Protein AF-A0A376F5D4-F1 (afdb_monomer_lite)

pLDDT: mean 74.34, std 13.63, range [35.59, 89.88]

Sequence (70 aa):
MAAPAAASGSYVVQVGAVSDQARAKQYQQRLSQQFGVPGRVEQNGAVWRIQMGPFASKSQAASLQQRLPE

Structure (mmCIF, N/CA/C/O backbone):
data_AF-A0A376F5D4-F1
#
_entry.id   AF-A0A376F5D4-F1
#
loop_
_atom_site.group_PDB
_atom_site.id
_atom_site.type_symbol
_atom_site.label_atom_id
_atom_site.label_alt_id
_atom_site.label_comp_id
_atom_site.label_asym_id
_atom_site.label_entity_id
_atom_site.label_seq_id
_atom_site.pdbx_PDB_ins_code
_atom_site.Cartn_x
_atom_site.Cartn_y
_atom_site.Cartn_z
_atom_site.occupancy
_atom_site.B_iso_or_equiv
_atom_site.auth_seq_id
_atom_site.auth_comp_id
_atom_site.auth_asym_id
_atom_site.auth_atom_id
_atom_site.pdbx_PDB_model_num
ATOM 1 N N . MET A 1 1 ? -7.139 28.847 -1.265 1.00 44.75 1 MET A N 1
ATOM 2 C CA . MET A 1 1 ? -6.844 27.757 -0.311 1.00 44.75 1 MET A CA 1
ATOM 3 C C . MET A 1 1 ? -7.738 26.576 -0.656 1.00 44.75 1 MET A C 1
ATOM 5 O O . MET A 1 1 ? -8.944 26.726 -0.557 1.00 44.75 1 MET A O 1
ATOM 9 N N . ALA A 1 2 ? -7.169 25.464 -1.131 1.00 35.59 2 ALA A N 1
ATOM 10 C CA . ALA A 1 2 ? -7.870 24.187 -1.296 1.00 35.59 2 ALA A CA 1
ATOM 11 C C . ALA A 1 2 ? -6.829 23.059 -1.418 1.00 35.59 2 ALA A C 1
ATOM 13 O O . ALA A 1 2 ? -6.323 22.786 -2.502 1.00 35.59 2 ALA A O 1
ATOM 14 N N . ALA A 1 3 ? -6.470 22.444 -0.291 1.00 41.53 3 ALA A N 1
ATOM 15 C CA . ALA A 1 3 ? -5.883 21.108 -0.294 1.00 41.53 3 ALA A CA 1
ATOM 16 C C . ALA A 1 3 ? -7.062 20.126 -0.226 1.00 41.53 3 ALA A C 1
ATOM 18 O O . ALA A 1 3 ? -7.943 20.338 0.615 1.00 41.53 3 ALA A O 1
ATOM 19 N N . PRO A 1 4 ? -7.150 19.113 -1.104 1.00 42.03 4 PRO A N 1
ATOM 20 C CA . PRO A 1 4 ? -8.278 18.200 -1.078 1.00 42.03 4 PRO A CA 1
ATOM 21 C C . PRO A 1 4 ? -8.276 17.489 0.272 1.00 42.03 4 PRO A C 1
ATOM 23 O O . PRO A 1 4 ? -7.254 16.971 0.725 1.00 42.03 4 PRO A O 1
ATOM 26 N N . ALA A 1 5 ? -9.426 17.553 0.932 1.00 40.94 5 ALA A N 1
ATOM 27 C CA . ALA A 1 5 ? -9.666 16.971 2.231 1.00 40.94 5 ALA A CA 1
ATOM 28 C C . ALA A 1 5 ? -9.198 15.510 2.242 1.00 40.94 5 ALA A C 1
ATOM 30 O O . ALA A 1 5 ? -9.762 14.662 1.550 1.00 40.94 5 ALA A O 1
ATOM 31 N N . ALA A 1 6 ? -8.203 15.212 3.079 1.00 46.66 6 ALA A N 1
ATOM 32 C CA . ALA A 1 6 ? -8.061 13.893 3.673 1.00 46.66 6 ALA A CA 1
ATOM 33 C C . ALA A 1 6 ? -9.316 13.677 4.529 1.00 46.66 6 ALA A C 1
ATOM 35 O O . ALA A 1 6 ? -9.327 13.958 5.726 1.00 46.66 6 ALA A O 1
ATOM 36 N N . ALA A 1 7 ? -10.422 13.323 3.874 1.00 44.84 7 ALA A N 1
ATOM 37 C CA . ALA A 1 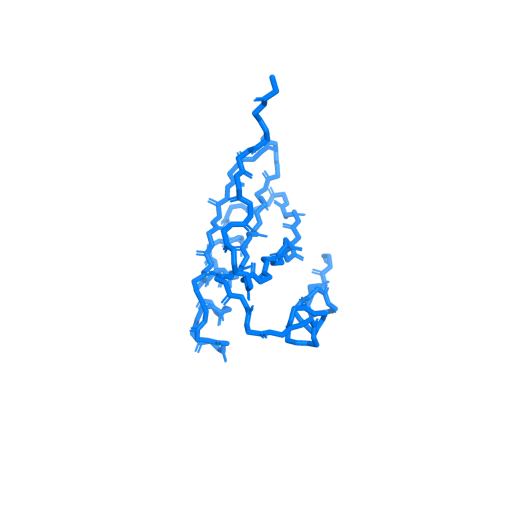7 ? -11.703 13.100 4.506 1.00 44.84 7 ALA A CA 1
ATOM 38 C C . ALA A 1 7 ? -11.514 11.985 5.539 1.00 44.84 7 ALA A C 1
ATOM 40 O O . ALA A 1 7 ? -11.319 10.827 5.186 1.00 44.84 7 ALA A O 1
ATOM 41 N N . SER A 1 8 ? -11.507 12.371 6.816 1.00 45.56 8 SER A N 1
ATOM 42 C CA . SER A 1 8 ? -11.824 11.524 7.969 1.00 45.56 8 SER A CA 1
ATOM 43 C C . SER A 1 8 ? -11.241 10.096 7.947 1.00 45.56 8 SER A C 1
ATOM 45 O O . SER A 1 8 ? -11.902 9.135 7.568 1.00 45.56 8 SER A O 1
ATOM 47 N N . GLY A 1 9 ? -10.010 9.949 8.454 1.00 52.38 9 GLY A N 1
ATOM 48 C CA . GLY A 1 9 ? -9.588 8.741 9.187 1.00 52.38 9 GLY A CA 1
ATOM 49 C C . GLY A 1 9 ? -9.077 7.541 8.387 1.00 52.38 9 GLY A C 1
ATOM 50 O O . GLY A 1 9 ? -9.010 6.443 8.927 1.00 52.38 9 GLY A O 1
ATOM 51 N N . SER A 1 10 ? -8.701 7.725 7.127 1.00 66.88 10 SER A N 1
ATOM 52 C CA . SER A 1 10 ? -8.301 6.633 6.240 1.00 66.88 10 SER A CA 1
ATOM 53 C C . SER A 1 10 ? -6.842 6.778 5.805 1.00 66.88 10 SER A C 1
ATOM 55 O O . SER A 1 10 ? -6.523 7.596 4.943 1.00 66.88 10 SER A O 1
ATOM 57 N N . TYR A 1 11 ? -5.930 6.019 6.420 1.00 73.38 11 TYR A N 1
ATOM 58 C CA . TYR A 1 11 ? -4.506 6.079 6.073 1.00 73.38 11 TYR A CA 1
ATOM 59 C C . TYR A 1 11 ? -4.284 5.394 4.727 1.00 73.38 11 TYR A C 1
ATOM 61 O O . TYR A 1 11 ? -4.729 4.275 4.534 1.00 73.38 11 TYR A O 1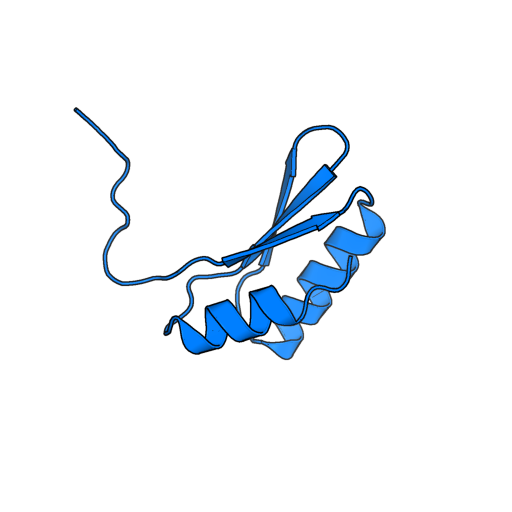
ATOM 69 N N . VAL A 1 12 ? -3.584 6.019 3.791 1.00 76.94 12 VAL A N 1
ATOM 70 C CA . VAL A 1 12 ? -3.147 5.346 2.559 1.00 76.94 12 VAL A CA 1
ATOM 71 C C . VAL A 1 12 ? -1.652 5.100 2.646 1.00 76.94 12 VAL A C 1
ATOM 73 O O . VAL A 1 12 ? -0.908 5.949 3.136 1.00 76.94 12 VAL A O 1
ATOM 76 N N . VAL A 1 13 ? -1.207 3.932 2.195 1.00 78.06 13 VAL A N 1
ATOM 77 C CA . VAL A 1 13 ? 0.219 3.623 2.096 1.00 78.06 13 VAL A CA 1
ATOM 78 C C . VAL A 1 13 ? 0.605 3.520 0.659 1.00 78.06 13 VAL A C 1
ATOM 80 O O . VAL A 1 13 ? 0.133 2.657 -0.075 1.00 78.06 13 VAL A O 1
ATOM 83 N N . GLN 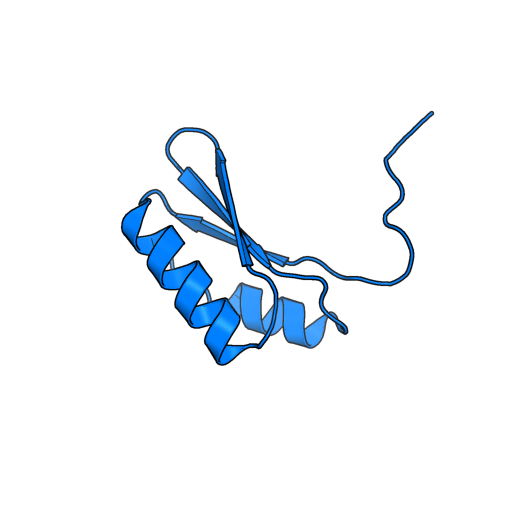A 1 14 ? 1.534 4.382 0.288 1.00 78.25 14 GLN A N 1
ATOM 84 C CA . GLN A 1 14 ? 2.320 4.142 -0.891 1.00 78.25 14 GLN A CA 1
ATOM 85 C C . GLN A 1 14 ? 3.283 3.011 -0.570 1.00 78.25 14 GLN A C 1
ATOM 87 O O . GLN A 1 14 ? 4.237 3.182 0.187 1.00 78.25 14 GLN A O 1
ATOM 92 N N . VAL A 1 15 ? 2.952 1.841 -1.095 1.00 75.06 15 VAL A N 1
ATOM 93 C CA . VAL A 1 15 ? 3.671 0.612 -0.799 1.00 75.06 15 VAL A CA 1
ATOM 94 C C . VAL A 1 15 ? 5.048 0.650 -1.465 1.00 75.06 15 VAL A C 1
ATOM 96 O O . VAL A 1 15 ? 6.024 0.286 -0.830 1.00 75.06 15 VAL A O 1
ATOM 99 N N . GLY A 1 16 ? 5.172 1.221 -2.665 1.00 73.06 16 GLY A N 1
ATOM 100 C CA . GLY A 1 16 ? 6.469 1.528 -3.275 1.00 73.06 16 GLY A CA 1
ATOM 101 C C . GLY A 1 16 ? 6.344 1.921 -4.740 1.00 73.06 16 GLY A C 1
ATOM 102 O O . GLY A 1 16 ? 5.233 2.030 -5.268 1.00 73.06 16 GLY A O 1
ATOM 103 N N . ALA A 1 17 ? 7.485 2.158 -5.381 1.00 79.44 17 ALA A N 1
ATOM 104 C CA . ALA A 1 17 ? 7.584 2.430 -6.808 1.00 79.44 17 ALA A CA 1
ATOM 105 C C . ALA A 1 17 ? 8.458 1.348 -7.450 1.00 79.44 17 ALA A C 1
ATOM 107 O O . ALA A 1 17 ? 9.639 1.255 -7.143 1.00 79.44 17 ALA A O 1
ATOM 108 N N . VAL A 1 18 ? 7.879 0.525 -8.321 1.00 83.56 18 VAL A N 1
ATOM 109 C CA . VAL A 1 18 ? 8.611 -0.530 -9.038 1.00 83.56 18 VAL A CA 1
ATOM 110 C C . VAL A 1 18 ? 8.771 -0.132 -10.497 1.00 83.56 18 VAL A C 1
ATOM 112 O O . VAL A 1 18 ? 7.821 0.344 -11.103 1.00 83.56 18 VAL A O 1
ATOM 115 N N . SER A 1 19 ? 9.923 -0.35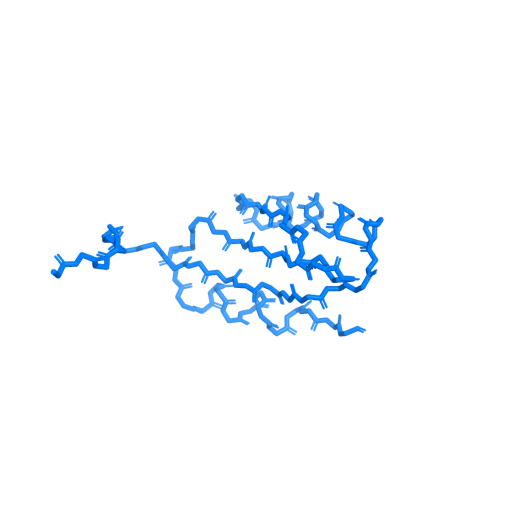9 -11.116 1.00 86.44 19 SER A N 1
ATOM 116 C CA . SER A 1 19 ? 10.124 -0.023 -12.540 1.00 86.44 19 SER A CA 1
ATOM 117 C C . SER A 1 19 ? 9.389 -0.957 -13.514 1.00 86.44 19 SER A C 1
ATOM 119 O O . SER A 1 19 ? 9.492 -0.805 -14.727 1.00 86.44 19 SER A O 1
ATOM 121 N N . ASP A 1 20 ? 8.638 -1.934 -12.997 1.00 86.06 20 ASP A N 1
ATOM 122 C CA . ASP A 1 20 ? 8.107 -3.052 -13.769 1.00 86.06 20 ASP A CA 1
ATOM 123 C C . ASP A 1 20 ? 6.581 -3.182 -13.646 1.00 86.06 20 ASP A C 1
ATOM 125 O O . ASP A 1 20 ? 6.024 -3.338 -12.554 1.00 86.06 20 ASP A O 1
ATOM 129 N N .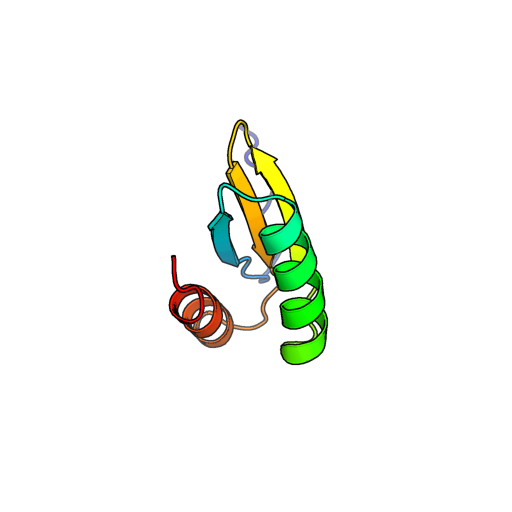 GLN A 1 21 ? 5.893 -3.131 -14.790 1.00 84.94 21 GLN A N 1
ATOM 130 C CA . GLN A 1 21 ? 4.431 -3.185 -14.849 1.00 84.94 21 GLN A CA 1
ATOM 131 C C . GLN A 1 21 ? 3.883 -4.549 -14.421 1.00 84.94 21 GLN A C 1
ATOM 133 O O . GLN A 1 21 ? 2.844 -4.622 -13.756 1.00 84.94 21 GLN A O 1
ATOM 138 N N . ALA A 1 22 ? 4.546 -5.635 -14.828 1.00 87.31 22 ALA A N 1
ATOM 139 C CA . ALA A 1 22 ? 4.098 -6.986 -14.521 1.00 87.31 22 ALA A CA 1
ATOM 140 C C . ALA A 1 22 ? 4.228 -7.240 -13.019 1.00 87.31 22 ALA A C 1
ATOM 142 O O . ALA A 1 22 ? 3.284 -7.729 -12.390 1.00 87.31 22 ALA A O 1
ATOM 143 N N . ARG A 1 23 ? 5.352 -6.805 -12.434 1.00 84.88 23 ARG A N 1
ATOM 144 C CA . ARG A 1 23 ? 5.582 -6.834 -10.987 1.00 84.88 23 ARG A CA 1
ATOM 145 C C . ARG A 1 23 ? 4.514 -6.015 -10.262 1.00 84.88 23 ARG A C 1
ATOM 147 O O . ARG A 1 23 ? 3.893 -6.556 -9.357 1.00 84.88 23 ARG A O 1
ATOM 154 N N . ALA A 1 24 ? 4.204 -4.793 -10.711 1.00 86.06 24 ALA A N 1
ATOM 155 C CA . ALA A 1 24 ? 3.167 -3.948 -10.106 1.00 86.06 24 ALA A CA 1
ATOM 156 C C . ALA A 1 24 ? 1.764 -4.589 -10.111 1.00 86.06 24 ALA A C 1
ATOM 158 O O . ALA A 1 24 ? 1.082 -4.572 -9.084 1.00 86.06 24 ALA A O 1
ATOM 159 N N . LYS A 1 25 ? 1.340 -5.198 -11.231 1.00 85.75 25 LYS A N 1
ATOM 160 C CA . LYS A 1 25 ? 0.043 -5.901 -11.342 1.00 85.75 25 LYS A CA 1
ATOM 161 C C . LYS A 1 25 ? -0.031 -7.131 -10.436 1.00 85.75 25 LYS A C 1
ATOM 163 O O . LYS A 1 25 ? -0.996 -7.286 -9.689 1.00 85.75 25 LYS A O 1
ATOM 168 N N . GLN A 1 26 ? 1.004 -7.973 -10.467 1.00 86.62 26 GLN A N 1
ATOM 169 C CA . GLN A 1 26 ? 1.134 -9.132 -9.577 1.00 86.62 26 GLN A CA 1
ATOM 170 C C . GLN A 1 26 ? 1.076 -8.710 -8.108 1.00 86.62 26 GLN A C 1
ATOM 172 O O . GLN A 1 26 ? 0.393 -9.341 -7.301 1.00 86.62 26 GLN A O 1
ATOM 177 N N . TYR A 1 27 ? 1.771 -7.625 -7.767 1.00 81.56 27 TYR A N 1
ATOM 178 C CA . TYR A 1 27 ? 1.798 -7.089 -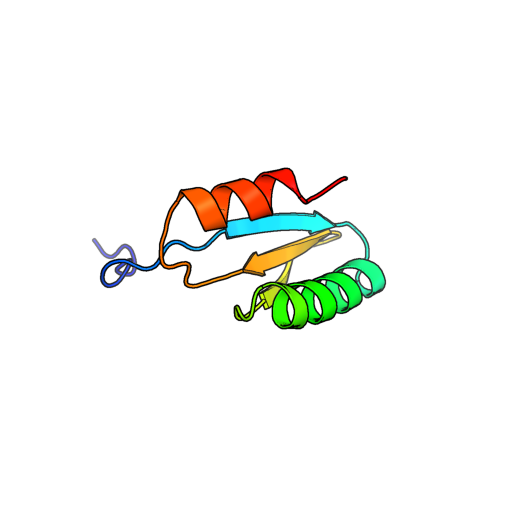6.417 1.00 81.56 27 TYR A CA 1
ATOM 179 C C . TYR A 1 27 ? 0.417 -6.610 -5.986 1.00 81.56 27 TYR A C 1
ATOM 181 O O . TYR A 1 27 ? -0.053 -7.016 -4.930 1.00 81.56 27 TYR A O 1
ATOM 189 N N . GLN A 1 28 ? -0.266 -5.822 -6.819 1.00 83.62 28 GLN A N 1
ATOM 190 C CA . GLN A 1 28 ? -1.609 -5.321 -6.530 1.00 83.62 28 GLN A CA 1
ATOM 191 C C . GLN A 1 28 ? -2.612 -6.450 -6.296 1.00 83.62 28 GLN A C 1
ATOM 193 O O . GLN A 1 28 ? -3.363 -6.389 -5.324 1.00 83.62 28 GLN A O 1
ATOM 198 N N . GLN A 1 29 ? -2.602 -7.492 -7.132 1.00 86.06 29 GLN A N 1
ATOM 199 C CA . GLN A 1 29 ? -3.469 -8.655 -6.936 1.00 86.06 29 GLN A CA 1
ATOM 200 C C . GLN A 1 29 ? -3.142 -9.380 -5.634 1.00 86.06 29 GLN A C 1
ATOM 202 O O . GLN A 1 29 ? -4.032 -9.606 -4.816 1.00 86.06 29 GLN A O 1
ATOM 207 N N . ARG A 1 30 ? -1.864 -9.706 -5.409 1.00 83.19 30 ARG A N 1
ATOM 208 C CA . ARG A 1 30 ? -1.445 -10.468 -4.230 1.00 83.19 30 ARG A CA 1
ATOM 209 C C . ARG A 1 30 ? -1.733 -9.706 -2.942 1.00 83.19 30 ARG A C 1
ATOM 211 O O . ARG A 1 30 ? -2.270 -10.276 -2.002 1.00 83.19 30 ARG A O 1
ATOM 218 N N . LEU A 1 31 ? -1.424 -8.414 -2.917 1.00 80.00 31 LEU A N 1
ATOM 219 C CA . LEU A 1 31 ? -1.664 -7.528 -1.789 1.00 80.00 31 LEU A CA 1
ATOM 220 C C . LEU A 1 31 ? -3.154 -7.345 -1.504 1.00 80.00 31 LEU A C 1
ATOM 222 O O . LEU A 1 31 ? -3.573 -7.432 -0.354 1.00 80.00 31 LEU A O 1
ATOM 226 N N . SER A 1 32 ? -3.957 -7.115 -2.543 1.00 80.75 32 SER A N 1
ATOM 227 C CA . SER A 1 32 ? -5.397 -6.951 -2.371 1.00 80.75 32 SER A CA 1
ATOM 228 C C . SER A 1 32 ? -6.041 -8.230 -1.843 1.00 80.75 32 SER A C 1
ATOM 230 O O . SER A 1 32 ? -6.865 -8.172 -0.936 1.00 80.75 32 SER A O 1
ATOM 232 N N . GLN A 1 33 ? -5.587 -9.392 -2.318 1.00 83.00 33 GLN A N 1
ATOM 233 C CA . GLN A 1 33 ? -6.057 -10.691 -1.843 1.00 83.00 33 GLN A CA 1
ATOM 234 C C . GLN A 1 33 ? -5.584 -11.006 -0.415 1.00 83.00 33 GLN A C 1
ATOM 236 O O . GLN A 1 33 ? -6.358 -11.496 0.399 1.00 83.00 33 GLN A O 1
ATOM 241 N N . GLN A 1 34 ? -4.312 -10.736 -0.107 1.00 77.69 34 GLN A N 1
ATOM 242 C CA . GLN A 1 34 ? -3.679 -11.126 1.155 1.00 77.69 34 GLN A CA 1
ATOM 243 C C . GLN A 1 34 ? -4.037 -10.188 2.313 1.00 77.69 34 GLN A C 1
ATOM 245 O O . GLN A 1 34 ? -4.143 -10.634 3.451 1.00 77.69 34 GLN A O 1
ATOM 250 N N . PHE A 1 35 ? -4.209 -8.895 2.034 1.00 73.75 35 PHE A N 1
ATOM 251 C CA . PHE A 1 35 ? -4.515 -7.878 3.042 1.00 73.75 35 PHE A CA 1
ATOM 252 C C . PHE A 1 35 ? -5.970 -7.405 2.988 1.00 73.75 35 PHE A C 1
ATOM 254 O O . PHE A 1 35 ? -6.387 -6.658 3.869 1.00 73.75 35 PHE A O 1
ATOM 261 N N . GLY A 1 36 ? -6.740 -7.812 1.974 1.00 76.69 36 GLY A N 1
ATOM 262 C CA . GLY A 1 36 ? -8.148 -7.437 1.826 1.00 76.69 36 GLY A CA 1
ATOM 263 C C . GLY A 1 36 ? -8.370 -5.947 1.560 1.00 76.69 36 GLY A C 1
ATOM 264 O O . GLY A 1 36 ? -9.476 -5.455 1.760 1.00 76.69 36 GLY A O 1
ATOM 265 N N . VAL A 1 37 ? -7.334 -5.210 1.147 1.00 77.12 37 VAL A N 1
ATOM 266 C CA . VAL A 1 37 ? -7.421 -3.764 0.904 1.00 77.12 37 VAL A CA 1
ATOM 267 C C . VAL A 1 37 ? -7.360 -3.441 -0.591 1.00 77.12 37 VAL A C 1
ATOM 269 O O . VAL A 1 37 ? -6.714 -4.161 -1.360 1.00 77.12 37 VAL A O 1
ATOM 272 N N . PRO A 1 38 ? -8.002 -2.351 -1.039 1.00 78.12 38 PRO A N 1
ATOM 273 C CA . PRO A 1 38 ? -7.867 -1.893 -2.411 1.00 78.12 38 PRO A CA 1
ATOM 274 C C . PRO A 1 38 ? -6.420 -1.471 -2.689 1.00 78.12 38 PRO A C 1
ATOM 276 O O . PRO A 1 38 ? -5.874 -0.591 -2.020 1.00 78.12 38 PRO A O 1
ATOM 279 N N . GLY A 1 39 ? -5.807 -2.098 -3.692 1.00 80.25 39 GLY A N 1
ATOM 280 C CA . GLY A 1 39 ? -4.529 -1.680 -4.257 1.00 80.25 39 GLY A CA 1
ATOM 281 C C . GLY A 1 39 ? -4.760 -0.957 -5.577 1.00 80.25 39 GLY A C 1
ATOM 282 O O . GLY A 1 39 ? -5.444 -1.474 -6.459 1.00 80.25 39 GLY A O 1
ATOM 283 N N . ARG A 1 40 ? -4.193 0.235 -5.723 1.00 82.75 40 ARG A N 1
ATOM 284 C CA . ARG A 1 40 ? -4.242 1.051 -6.932 1.00 82.75 40 ARG A CA 1
ATOM 285 C C . ARG A 1 40 ? -2.829 1.188 -7.478 1.00 82.75 40 ARG A C 1
ATOM 287 O O . ARG A 1 40 ? -1.905 1.524 -6.744 1.00 82.75 40 ARG A O 1
ATOM 294 N N . VAL A 1 41 ? -2.661 0.883 -8.757 1.00 85.50 41 VAL A N 1
ATOM 295 C CA . VAL A 1 41 ? -1.376 0.998 -9.447 1.00 85.50 41 VAL A CA 1
ATOM 296 C C . VAL A 1 41 ? -1.443 2.226 -10.341 1.00 85.50 41 VAL A C 1
ATOM 298 O O . VAL A 1 41 ? -2.271 2.288 -11.245 1.00 85.50 41 VAL A O 1
ATOM 301 N N . GLU A 1 42 ? -0.574 3.191 -10.083 1.00 85.19 42 GLU A N 1
ATOM 302 C CA . GLU A 1 42 ? -0.436 4.417 -10.856 1.00 85.19 42 GLU A CA 1
ATOM 303 C C . GLU A 1 42 ? 0.908 4.423 -11.575 1.00 85.19 42 GLU A C 1
ATOM 305 O O . GLU A 1 42 ? 1.967 4.255 -10.969 1.00 85.19 42 GLU A O 1
ATOM 310 N N . GLN A 1 43 ? 0.877 4.628 -12.886 1.00 86.75 43 GLN A N 1
ATOM 311 C CA . GLN A 1 43 ? 2.095 4.811 -13.659 1.00 86.75 43 GLN A CA 1
ATOM 312 C C . GLN A 1 43 ? 2.618 6.230 -13.441 1.00 86.75 43 GLN A C 1
ATOM 314 O O . GLN A 1 43 ? 1.907 7.199 -13.688 1.00 86.75 43 GLN A O 1
ATOM 319 N N . ASN A 1 44 ? 3.867 6.356 -13.005 1.00 83.31 44 ASN A N 1
ATOM 320 C CA . ASN A 1 44 ? 4.530 7.638 -12.820 1.00 83.31 44 ASN A CA 1
ATOM 321 C C . ASN A 1 44 ? 5.888 7.623 -13.531 1.00 83.31 44 ASN A C 1
ATOM 323 O O . ASN A 1 44 ? 6.935 7.427 -12.912 1.00 83.31 44 ASN A O 1
ATOM 327 N N . GLY A 1 45 ? 5.858 7.802 -14.852 1.00 84.88 45 GLY A N 1
ATOM 328 C CA . GLY A 1 45 ? 7.038 7.721 -15.714 1.00 84.88 45 GLY A CA 1
ATOM 329 C C . GLY A 1 45 ? 7.484 6.274 -15.944 1.00 84.88 45 GLY A C 1
ATOM 330 O O . GLY A 1 45 ? 6.680 5.433 -16.340 1.00 84.88 45 GLY A O 1
ATOM 331 N N . ALA A 1 46 ? 8.763 5.987 -15.688 1.00 86.12 46 ALA A N 1
ATOM 332 C CA . ALA A 1 46 ? 9.345 4.644 -15.813 1.00 86.12 46 ALA A CA 1
ATOM 333 C C . ALA A 1 46 ? 9.039 3.725 -14.618 1.00 86.12 46 ALA A C 1
ATOM 335 O O . ALA A 1 46 ? 9.406 2.554 -14.631 1.00 86.12 46 ALA A O 1
ATOM 336 N N . VAL A 1 47 ? 8.381 4.252 -13.583 1.00 87.00 47 VAL A N 1
ATOM 337 C CA . VAL A 1 47 ? 8.025 3.499 -12.382 1.00 87.00 47 VAL A CA 1
ATOM 338 C C . VAL A 1 47 ? 6.517 3.438 -12.194 1.00 87.00 47 VAL A C 1
ATOM 340 O O . VAL A 1 47 ? 5.769 4.355 -12.523 1.00 87.00 47 VAL A O 1
ATOM 343 N N . TRP A 1 48 ? 6.076 2.337 -11.618 1.00 89.88 48 TRP A N 1
ATOM 344 C CA . TRP A 1 48 ? 4.716 2.027 -11.239 1.00 89.88 48 TRP A CA 1
ATOM 345 C C . TRP A 1 48 ? 4.607 2.174 -9.734 1.00 89.88 48 TRP A C 1
ATOM 347 O O . TRP A 1 48 ? 5.176 1.399 -8.965 1.00 89.88 48 TRP A O 1
ATOM 357 N N . ARG A 1 49 ? 3.891 3.208 -9.310 1.00 85.44 49 ARG A N 1
ATOM 358 C CA . ARG A 1 49 ? 3.596 3.473 -7.910 1.00 85.44 49 ARG A CA 1
ATOM 359 C C . ARG A 1 49 ? 2.404 2.630 -7.521 1.00 85.44 49 ARG A C 1
ATOM 361 O O . ARG A 1 49 ? 1.360 2.697 -8.159 1.00 85.44 49 ARG A O 1
ATOM 368 N N . ILE A 1 50 ? 2.543 1.857 -6.460 1.00 86.38 50 ILE A N 1
ATOM 369 C CA . ILE A 1 50 ? 1.408 1.156 -5.883 1.00 86.38 50 ILE A CA 1
ATOM 370 C C . ILE A 1 50 ? 0.993 1.926 -4.632 1.00 86.38 50 ILE A C 1
ATOM 372 O O . ILE A 1 50 ? 1.807 2.218 -3.752 1.00 86.38 50 ILE A O 1
ATOM 376 N N . GLN A 1 51 ? -0.278 2.289 -4.575 1.00 84.25 51 GLN A N 1
ATOM 377 C CA . GLN A 1 51 ? -0.931 2.842 -3.402 1.00 84.25 51 GLN A CA 1
ATOM 378 C C . GLN A 1 51 ? -1.926 1.815 -2.887 1.00 84.25 51 GLN A C 1
ATOM 380 O O . GLN A 1 51 ? -2.678 1.221 -3.651 1.00 84.25 51 GLN A O 1
ATOM 385 N N . MET A 1 52 ? -1.939 1.597 -1.587 1.00 83.44 52 MET A N 1
ATOM 386 C CA . MET A 1 52 ? -2.885 0.718 -0.927 1.00 83.44 52 MET A CA 1
ATOM 387 C C . MET A 1 52 ? -3.677 1.521 0.095 1.00 83.44 52 MET A C 1
ATOM 389 O O . MET A 1 52 ? -3.133 2.414 0.747 1.00 83.44 52 MET A O 1
ATOM 393 N N . GLY A 1 53 ? -4.961 1.216 0.235 1.00 70.69 53 GLY A N 1
ATOM 394 C CA . GLY A 1 53 ? -5.808 1.822 1.256 1.00 70.69 53 GLY A CA 1
ATOM 395 C C . GLY A 1 53 ? -7.269 1.965 0.823 1.00 70.69 53 GLY A C 1
ATOM 396 O O . GLY A 1 53 ? -7.617 1.624 -0.308 1.00 70.69 53 GLY A O 1
ATOM 397 N N . PRO A 1 54 ? -8.136 2.483 1.704 1.00 69.50 54 PRO A N 1
ATOM 398 C CA . PRO A 1 54 ? -7.815 3.064 3.007 1.00 69.50 54 PRO A CA 1
ATOM 399 C C . PRO A 1 54 ? -7.523 2.018 4.096 1.00 69.50 54 PRO A C 1
ATOM 401 O O . PRO A 1 54 ? -8.222 1.020 4.231 1.00 69.50 54 PRO A O 1
ATOM 404 N N . PHE A 1 55 ? -6.476 2.251 4.880 1.00 75.56 55 PHE A N 1
ATOM 405 C CA . PHE A 1 55 ? -6.101 1.473 6.054 1.00 75.56 55 PHE A CA 1
ATOM 406 C C . PHE A 1 55 ? -6.767 2.026 7.304 1.00 75.56 55 PHE A C 1
ATOM 408 O O . PHE A 1 55 ? -6.756 3.235 7.548 1.00 75.56 55 PHE A O 1
ATOM 415 N N . ALA A 1 56 ? -7.239 1.111 8.149 1.00 70.12 56 ALA A N 1
ATOM 416 C CA . ALA A 1 56 ? -7.830 1.435 9.441 1.00 70.12 56 ALA A CA 1
ATOM 417 C C . ALA A 1 56 ? -6.790 1.901 10.478 1.00 70.12 56 ALA A C 1
ATOM 419 O O . ALA A 1 56 ? -7.149 2.471 11.505 1.00 70.12 56 ALA A O 1
ATOM 420 N N . SER A 1 57 ? -5.493 1.631 10.271 1.00 72.44 57 SER A N 1
ATOM 421 C CA . SER A 1 57 ? -4.453 1.908 11.272 1.00 72.44 57 SER A CA 1
ATOM 422 C C . SER A 1 57 ? -3.060 2.097 10.672 1.00 72.44 57 SER A C 1
ATOM 424 O O . SER A 1 57 ? -2.661 1.389 9.746 1.00 72.44 57 SER A O 1
ATOM 426 N N . LYS A 1 58 ? -2.264 2.984 11.291 1.00 70.94 58 LYS A N 1
ATOM 427 C CA . LYS A 1 58 ? -0.846 3.214 10.954 1.00 70.94 58 LYS A CA 1
ATOM 428 C C . LYS A 1 58 ? 0.026 1.954 11.031 1.00 70.94 58 LYS A C 1
ATOM 430 O O . LYS A 1 58 ? 0.976 1.850 10.273 1.00 70.94 58 LYS A O 1
ATOM 435 N N . SER A 1 59 ? -0.278 0.998 11.913 1.00 78.44 59 SER A N 1
ATOM 436 C CA . SER A 1 59 ? 0.500 -0.249 12.036 1.00 78.44 59 SER A CA 1
ATOM 437 C C . SER A 1 59 ? 0.318 -1.176 10.825 1.00 78.44 59 SER A C 1
ATOM 439 O O . SER A 1 59 ? 1.292 -1.722 10.307 1.00 78.44 59 SER A O 1
ATOM 441 N N . GLN A 1 60 ? -0.912 -1.292 10.310 1.00 74.75 60 GLN A N 1
ATOM 442 C CA . GLN A 1 60 ? -1.218 -2.064 9.098 1.00 74.75 60 GLN A CA 1
ATOM 443 C C . GLN A 1 60 ? -0.582 -1.414 7.865 1.00 74.75 60 GLN A C 1
ATOM 445 O O . GLN A 1 60 ? 0.014 -2.073 7.019 1.00 74.75 60 GLN A O 1
ATOM 450 N N . ALA A 1 61 ? -0.635 -0.086 7.836 1.00 75.44 61 ALA A N 1
ATOM 451 C CA . ALA A 1 61 ? 0.084 0.738 6.891 1.00 75.44 61 ALA A CA 1
ATOM 452 C C . ALA A 1 61 ? 1.616 0.497 6.932 1.00 75.44 61 ALA A C 1
ATOM 454 O O . ALA A 1 61 ? 2.232 0.195 5.910 1.00 75.44 61 ALA A O 1
ATOM 455 N N . ALA A 1 62 ? 2.232 0.574 8.112 1.00 77.25 62 ALA A N 1
ATOM 456 C CA . ALA A 1 62 ? 3.674 0.412 8.288 1.00 77.25 62 ALA A CA 1
ATOM 457 C C . ALA A 1 62 ? 4.157 -0.999 7.925 1.00 77.25 62 ALA A C 1
ATOM 459 O O . ALA A 1 62 ? 5.177 -1.148 7.261 1.00 77.25 62 ALA A O 1
ATOM 460 N N . SER A 1 63 ? 3.403 -2.034 8.298 1.00 76.31 63 SER A N 1
ATOM 461 C CA . SER A 1 63 ? 3.734 -3.422 7.946 1.00 76.31 63 SER A CA 1
ATOM 462 C C . SER A 1 63 ? 3.667 -3.671 6.440 1.00 76.31 63 SER A C 1
ATOM 464 O O . SER A 1 63 ? 4.435 -4.478 5.923 1.00 76.31 63 SER A O 1
ATOM 466 N N . LEU A 1 64 ? 2.818 -2.939 5.719 1.00 75.56 64 LEU A N 1
ATOM 467 C CA . LEU A 1 64 ? 2.808 -2.921 4.260 1.00 75.56 64 LEU A CA 1
ATOM 468 C C . LEU A 1 64 ? 4.005 -2.189 3.669 1.00 75.56 64 LEU A C 1
ATOM 470 O O . LEU A 1 64 ? 4.639 -2.727 2.772 1.00 75.56 64 LEU A O 1
ATOM 474 N N . GLN A 1 65 ? 4.361 -1.030 4.212 1.00 72.88 65 GLN A N 1
ATOM 475 C CA . GLN A 1 65 ? 5.566 -0.288 3.831 1.00 72.88 65 GLN A CA 1
ATOM 476 C C . GLN A 1 65 ? 6.850 -1.112 4.023 1.00 72.88 65 GLN A C 1
ATOM 478 O O . GLN A 1 65 ? 7.719 -1.111 3.161 1.00 72.88 65 GLN A O 1
ATOM 483 N N . GLN A 1 66 ? 6.951 -1.859 5.126 1.00 75.12 66 GLN A N 1
ATOM 484 C CA . GLN A 1 66 ? 8.101 -2.720 5.428 1.00 75.12 66 GLN A CA 1
ATOM 485 C C . GLN A 1 66 ? 8.127 -4.009 4.605 1.00 75.12 66 GLN A C 1
ATOM 487 O O . GLN A 1 66 ? 9.185 -4.602 4.414 1.00 75.12 66 GLN A O 1
ATOM 492 N N . ARG A 1 67 ? 6.964 -4.476 4.139 1.00 70.19 67 ARG A N 1
ATOM 493 C CA . ARG A 1 67 ? 6.848 -5.689 3.324 1.00 70.19 67 ARG A CA 1
ATOM 494 C C . ARG A 1 67 ? 7.099 -5.452 1.841 1.00 70.19 67 ARG A C 1
ATOM 496 O O . ARG A 1 67 ? 6.895 -6.389 1.075 1.00 70.19 67 ARG A O 1
ATOM 503 N N . LEU A 1 68 ? 7.530 -4.264 1.414 1.00 69.56 68 LEU A N 1
ATOM 504 C CA . LEU A 1 68 ? 8.047 -4.082 0.061 1.00 69.56 68 LEU A CA 1
ATOM 505 C C . LEU A 1 68 ? 9.560 -4.248 0.046 1.00 69.56 68 LEU A C 1
ATOM 507 O O . LEU A 1 68 ? 10.272 -3.340 0.462 1.00 69.56 68 LEU A O 1
ATOM 511 N N . PRO A 1 69 ? 10.058 -5.400 -0.426 1.00 57.19 69 PRO A N 1
ATOM 512 C CA . PRO A 1 69 ? 11.428 -5.495 -0.890 1.00 57.19 69 PRO A CA 1
ATOM 513 C C . PRO A 1 69 ? 11.544 -4.765 -2.237 1.00 57.19 69 PRO A C 1
ATOM 515 O O . PRO A 1 69 ? 10.657 -4.898 -3.085 1.00 57.19 69 PRO A O 1
ATOM 518 N N . GLU A 1 70 ? 12.616 -3.993 -2.416 1.00 52.41 70 GLU A N 1
ATOM 519 C CA . GLU A 1 70 ? 12.975 -3.368 -3.702 1.00 52.41 70 GLU A CA 1
ATOM 520 C C . GLU A 1 70 ? 13.208 -4.424 -4.810 1.00 52.41 70 GLU A C 1
ATOM 522 O O . GLU A 1 70 ? 13.800 -5.492 -4.526 1.00 52.41 70 GLU A O 1
#

Secondary structure (DSSP, 8-state):
--PPP--SS-EEEEEEEES-HHHHHHHHHHHHHHH-S-EEEEEETTEEEEEEEEES-HHHHHHHHHT---

Foldseek 3Di:
DDDDDPPPQFDKAFLDKALDPVVLVVCQVCCCVVVVWHWDWDDDDSIITIMTIRDNDPVSRVVSNVPDDD

Organism: Enterobacter asburiae (NCBI:txid61645)

InterPro domains:
  IPR007730 Sporulation-like domain [PF05036] (7-69)
  IPR007730 Sporulation-like domain [PS51724] (5-70)
  IPR036680 Sporulation-like domain superfamily [G3DSA:3.30.70.1070] (5-70)
  IPR036680 Sporulation-like domain superfamily [SSF110997] (8-68)

Radius of gyration: 12.54 Å; chains: 1; bounding box: 25×39×28 Å